Protein AF-A0A1R4GZE6-F1 (afdb_monomer_lite)

Sequence (62 aa):
MLDRIDSRLLPDLLDVLFAKQSPWTLIATSHEPEVINRCKRHGKIVNGVFVENTAAILDSQL

pLDDT: mean 83.53, std 16.15, range [37.94, 93.06]

Structure (mmCIF, N/CA/C/O backbone):
data_AF-A0A1R4GZE6-F1
#
_entry.id   AF-A0A1R4GZE6-F1
#
loop_
_atom_site.group_PDB
_atom_site.id
_atom_site.type_symbol
_atom_site.label_atom_id
_atom_site.label_alt_id
_atom_site.label_comp_id
_atom_site.label_asym_id
_atom_site.label_entity_id
_atom_site.label_seq_id
_atom_site.pdbx_PDB_ins_code
_atom_site.Cartn_x
_atom_site.Cartn_y
_atom_site.Cartn_z
_atom_site.occupancy
_atom_site.B_iso_or_equiv
_atom_site.auth_seq_id
_atom_site.auth_comp_id
_atom_site.auth_asym_id
_atom_site.auth_atom_id
_atom_site.pdbx_PDB_model_num
ATOM 1 N N . MET A 1 1 ? 5.861 -6.340 -1.697 1.00 77.81 1 MET A N 1
ATOM 2 C CA . MET A 1 1 ? 5.176 -6.631 -2.968 1.00 77.81 1 MET A CA 1
ATOM 3 C C . MET A 1 1 ? 3.856 -7.310 -2.645 1.00 77.81 1 MET A C 1
ATOM 5 O O . MET A 1 1 ? 3.899 -8.412 -2.110 1.00 77.81 1 MET A O 1
ATOM 9 N N . LEU A 1 2 ? 2.723 -6.639 -2.876 1.00 86.94 2 LEU A N 1
ATOM 10 C CA . LEU A 1 2 ? 1.381 -7.179 -2.576 1.00 86.94 2 LEU A CA 1
ATOM 11 C C . LEU A 1 2 ? 0.696 -7.845 -3.789 1.00 86.94 2 LEU A C 1
ATOM 13 O O . LEU A 1 2 ? -0.335 -8.484 -3.637 1.00 86.94 2 LEU A O 1
ATOM 17 N N . ASP A 1 3 ? 1.324 -7.798 -4.965 1.00 88.38 3 ASP A N 1
ATOM 18 C CA . ASP A 1 3 ? 0.740 -8.222 -6.256 1.00 88.38 3 ASP A CA 1
ATOM 19 C C . ASP A 1 3 ? 0.502 -9.730 -6.417 1.00 88.38 3 ASP A C 1
ATOM 21 O O . ASP A 1 3 ? -0.018 -10.179 -7.430 1.00 88.38 3 ASP A O 1
ATOM 25 N N . ARG A 1 4 ? 0.957 -10.547 -5.464 1.00 88.62 4 ARG A N 1
ATOM 26 C CA . ARG A 1 4 ? 0.842 -12.016 -5.533 1.00 88.62 4 ARG A CA 1
ATOM 27 C C . ARG A 1 4 ? -0.184 -12.586 -4.564 1.00 88.62 4 ARG A C 1
ATOM 29 O O . ARG A 1 4 ? -0.273 -13.803 -4.417 1.00 88.62 4 ARG A O 1
ATOM 36 N N . ILE A 1 5 ? -0.908 -11.720 -3.867 1.00 88.12 5 ILE A N 1
ATOM 37 C CA . ILE A 1 5 ? -1.982 -12.130 -2.971 1.00 88.12 5 ILE A CA 1
ATOM 38 C C . ILE A 1 5 ? -3.211 -12.460 -3.818 1.00 88.12 5 ILE A C 1
ATOM 40 O O . ILE A 1 5 ? -3.504 -11.772 -4.792 1.00 88.12 5 ILE A O 1
ATOM 44 N N . ASP A 1 6 ? -3.918 -13.530 -3.454 1.00 90.00 6 ASP A N 1
ATOM 45 C CA . ASP A 1 6 ? -5.178 -13.889 -4.103 1.00 90.00 6 ASP A CA 1
ATOM 46 C C . ASP A 1 6 ? -6.147 -12.700 -4.039 1.00 90.00 6 ASP A C 1
ATOM 48 O O . ASP A 1 6 ? -6.446 -12.190 -2.958 1.00 90.00 6 ASP A O 1
ATOM 52 N N . SER A 1 7 ? -6.649 -12.279 -5.201 1.00 87.00 7 SER A N 1
ATOM 53 C CA . SER A 1 7 ? -7.580 -11.151 -5.336 1.00 87.00 7 SER A CA 1
ATOM 54 C C . SER A 1 7 ? -8.812 -11.240 -4.428 1.00 87.00 7 SER A C 1
ATOM 56 O O . SER A 1 7 ? -9.351 -10.214 -4.033 1.00 87.00 7 SER A O 1
ATOM 58 N N . ARG A 1 8 ? -9.243 -12.449 -4.045 1.00 91.12 8 ARG A N 1
ATOM 59 C CA . ARG A 1 8 ? -10.388 -12.663 -3.148 1.00 91.12 8 ARG A CA 1
ATOM 60 C C . ARG A 1 8 ? -10.069 -12.350 -1.688 1.00 91.12 8 ARG A C 1
ATOM 62 O O . ARG A 1 8 ? -10.985 -12.099 -0.921 1.00 91.12 8 ARG A O 1
ATOM 69 N N . LEU A 1 9 ? -8.793 -12.403 -1.308 1.00 91.12 9 LEU A N 1
ATOM 70 C CA . LEU A 1 9 ? -8.310 -12.146 0.054 1.00 91.12 9 LEU A CA 1
ATOM 71 C C . LEU A 1 9 ? -7.713 -10.745 0.209 1.00 91.12 9 LEU A C 1
ATOM 73 O O . LEU A 1 9 ? -7.531 -10.270 1.329 1.00 91.12 9 LEU A O 1
ATOM 77 N N . LEU A 1 10 ? -7.369 -10.100 -0.908 1.00 89.94 10 LEU A N 1
ATOM 78 C CA . LEU A 1 10 ? -6.724 -8.796 -0.914 1.00 89.94 10 LEU A CA 1
ATOM 79 C C . LEU A 1 10 ? -7.543 -7.720 -0.170 1.00 89.94 10 LEU A C 1
ATOM 81 O O . LEU A 1 10 ? -6.934 -7.035 0.650 1.00 89.94 10 LEU A O 1
ATOM 85 N N . PRO A 1 11 ? -8.876 -7.591 -0.344 1.00 90.38 11 PRO A N 1
ATOM 86 C CA . PRO A 1 11 ? -9.648 -6.554 0.346 1.00 90.38 11 PRO A CA 1
ATOM 87 C C . PRO A 1 11 ? -9.585 -6.673 1.874 1.00 90.38 11 PRO A C 1
ATOM 89 O O . PRO A 1 11 ? -9.221 -5.709 2.551 1.00 90.38 11 PRO A O 1
ATOM 92 N N . ASP A 1 12 ? -9.837 -7.871 2.410 1.00 93.00 12 ASP A N 1
ATOM 93 C CA . ASP A 1 12 ? -9.829 -8.131 3.856 1.00 93.00 12 ASP A CA 1
ATOM 94 C C . ASP A 1 12 ? -8.436 -7.902 4.458 1.00 93.00 12 ASP A C 1
ATOM 96 O O . ASP A 1 12 ? -8.279 -7.330 5.540 1.00 93.00 12 ASP A O 1
ATOM 100 N N . LEU A 1 13 ? -7.389 -8.306 3.734 1.00 91.94 13 LEU A N 1
ATOM 101 C CA . LEU A 1 13 ? -6.014 -8.063 4.149 1.00 91.94 13 LEU A CA 1
ATOM 102 C C . LEU A 1 13 ? -5.684 -6.564 4.156 1.00 91.94 13 LEU A C 1
ATOM 104 O O . LEU A 1 13 ? -5.040 -6.080 5.091 1.00 91.94 13 LEU A O 1
ATOM 108 N N . LEU A 1 14 ? -6.117 -5.818 3.137 1.00 91.56 14 LEU A N 1
ATOM 109 C CA . LEU A 1 14 ? -5.928 -4.371 3.087 1.00 91.56 14 LEU A CA 1
ATOM 110 C C . LEU A 1 14 ? -6.676 -3.674 4.231 1.00 91.56 14 LEU A C 1
ATOM 112 O O . LEU A 1 14 ? -6.153 -2.710 4.783 1.00 91.56 14 LEU A O 1
ATOM 116 N N . ASP A 1 15 ? -7.851 -4.145 4.641 1.00 92.88 15 ASP A N 1
ATOM 117 C CA . ASP A 1 15 ? -8.572 -3.567 5.783 1.00 92.88 15 ASP A CA 1
ATOM 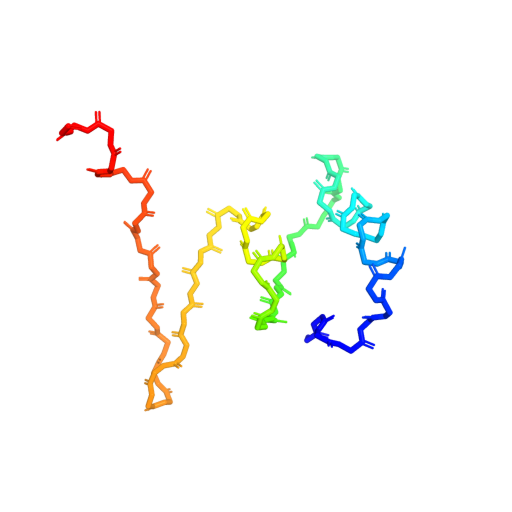118 C C . ASP A 1 15 ? -7.761 -3.666 7.084 1.00 92.88 15 ASP A C 1
ATOM 120 O O . ASP A 1 15 ? -7.655 -2.691 7.833 1.00 92.88 15 ASP A O 1
ATOM 124 N N . VAL A 1 16 ? -7.110 -4.808 7.320 1.00 92.62 16 VAL A N 1
ATOM 125 C CA . VAL A 1 16 ? -6.249 -5.009 8.496 1.00 92.62 16 VAL A CA 1
ATOM 126 C C . VAL A 1 16 ? -4.973 -4.171 8.401 1.00 92.62 16 VAL A C 1
ATOM 128 O O . VAL A 1 16 ? -4.598 -3.487 9.356 1.00 92.62 16 VAL A O 1
ATOM 131 N N . LEU A 1 17 ? -4.303 -4.187 7.245 1.00 91.56 17 LEU A N 1
ATOM 132 C CA . LEU A 1 17 ? -3.035 -3.479 7.052 1.00 91.56 17 LEU A CA 1
ATOM 133 C C . LEU A 1 17 ? -3.186 -1.956 7.187 1.00 91.56 17 LEU A C 1
ATOM 135 O O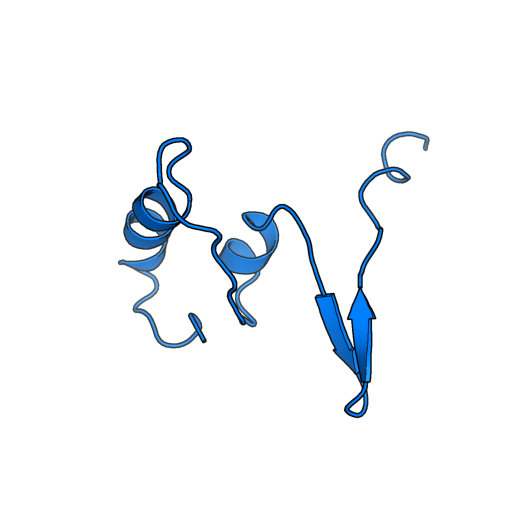 . LEU A 1 17 ? -2.291 -1.301 7.728 1.00 91.56 17 LEU A O 1
ATOM 139 N N . PHE A 1 18 ? -4.315 -1.405 6.733 1.00 91.75 18 PHE A N 1
ATOM 140 C CA . PHE A 1 18 ? -4.619 0.029 6.751 1.00 91.75 18 PHE A CA 1
ATOM 141 C C . PHE A 1 18 ? -5.469 0.469 7.953 1.00 91.75 18 PHE A C 1
ATOM 143 O O . PHE A 1 18 ? -5.908 1.624 8.005 1.00 91.75 18 PHE A O 1
ATOM 150 N N . ALA A 1 19 ? -5.695 -0.410 8.935 1.00 91.94 19 ALA A N 1
ATOM 151 C CA . ALA A 1 19 ? -6.454 -0.070 10.130 1.00 91.94 19 ALA A CA 1
ATOM 152 C C . ALA A 1 19 ? -5.864 1.174 10.828 1.00 91.94 19 ALA A C 1
ATOM 154 O O . ALA A 1 19 ? -4.665 1.261 11.095 1.00 91.94 19 ALA A O 1
ATOM 155 N N . LYS A 1 20 ? -6.719 2.159 11.147 1.00 83.50 20 LYS A N 1
ATOM 156 C CA . LYS A 1 20 ? -6.304 3.475 11.690 1.00 83.50 20 LYS A CA 1
ATOM 157 C C . LYS A 1 20 ? -5.475 3.393 12.975 1.00 83.50 20 LYS A C 1
ATOM 159 O O . LYS A 1 20 ? -4.711 4.306 13.262 1.00 83.50 20 LYS A O 1
ATOM 164 N N . GLN A 1 21 ? -5.678 2.334 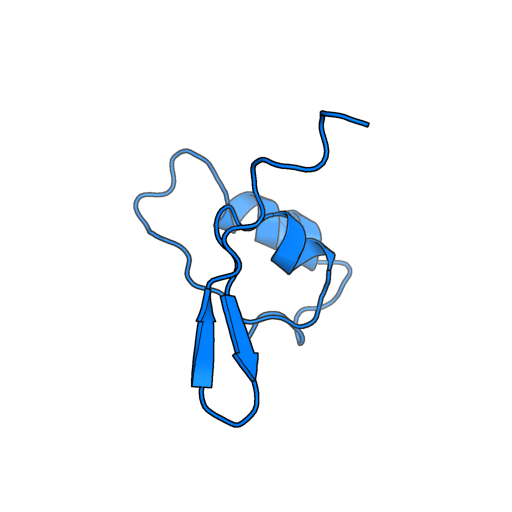13.745 1.00 86.12 21 GLN A N 1
ATOM 165 C CA . GLN A 1 21 ? -5.083 2.105 15.061 1.00 86.12 21 GLN A CA 1
ATOM 166 C C . GLN A 1 21 ? -3.896 1.136 15.024 1.00 86.12 21 GLN A C 1
ATOM 168 O O . GLN A 1 21 ? -3.448 0.657 16.062 1.00 86.12 21 GLN A O 1
ATOM 173 N N . SER A 1 22 ? -3.382 0.846 13.830 1.00 87.38 22 SER A N 1
ATOM 174 C CA . SER A 1 22 ? -2.179 0.048 13.669 1.00 87.38 22 SER A CA 1
ATOM 175 C C . SER A 1 22 ? -0.950 0.809 14.184 1.00 87.38 22 SER A C 1
ATOM 177 O O . SER A 1 22 ? -0.717 1.941 13.758 1.00 87.38 22 SER A O 1
ATOM 179 N N . PRO A 1 23 ? -0.119 0.212 15.058 1.00 91.94 23 PRO A N 1
ATOM 180 C CA . PRO A 1 23 ? 1.058 0.867 15.635 1.00 91.94 23 PRO A CA 1
ATOM 181 C C . PRO A 1 23 ? 2.254 0.930 14.664 1.00 91.94 23 PRO A C 1
ATOM 183 O O . PRO A 1 23 ? 3.396 1.075 15.096 1.00 91.94 23 PRO A O 1
ATOM 186 N N . TRP A 1 24 ? 2.021 0.784 13.357 1.00 91.38 24 TRP A N 1
ATOM 187 C CA . TRP A 1 24 ? 3.060 0.691 12.334 1.00 91.38 24 TRP A CA 1
ATOM 188 C C . TRP A 1 24 ? 2.831 1.651 11.169 1.00 91.38 24 TRP A C 1
ATOM 190 O O . TRP A 1 24 ? 1.707 2.018 10.830 1.00 91.38 24 TRP A O 1
ATOM 200 N N . THR A 1 25 ? 3.932 1.989 10.500 1.00 91.19 25 THR A N 1
ATOM 201 C CA . THR A 1 25 ? 3.922 2.665 9.202 1.00 91.19 25 THR A CA 1
ATOM 202 C C . THR A 1 25 ? 4.010 1.616 8.102 1.00 91.19 25 THR A C 1
ATOM 204 O O . THR A 1 25 ? 5.002 0.894 8.009 1.00 91.19 25 THR A O 1
ATOM 207 N N . LEU A 1 26 ? 2.986 1.536 7.254 1.00 91.62 26 LEU A N 1
ATOM 208 C CA . LEU A 1 26 ? 2.973 0.614 6.124 1.00 91.62 26 LEU A CA 1
ATOM 209 C C . LEU A 1 26 ? 3.738 1.207 4.934 1.00 91.62 26 LEU A C 1
ATOM 211 O O . LEU A 1 26 ? 3.384 2.272 4.429 1.00 91.62 26 LEU A O 1
ATOM 215 N N . ILE A 1 27 ? 4.753 0.484 4.462 1.00 91.25 27 ILE A N 1
ATOM 216 C CA . ILE A 1 27 ? 5.431 0.745 3.189 1.00 91.25 27 ILE A CA 1
ATOM 217 C C . ILE A 1 27 ? 5.160 -0.456 2.289 1.00 91.25 27 ILE A C 1
ATOM 219 O O . ILE A 1 27 ? 5.538 -1.581 2.615 1.00 91.25 27 ILE A O 1
ATOM 223 N N . ALA A 1 28 ? 4.495 -0.221 1.163 1.00 91.31 28 ALA A N 1
ATOM 224 C CA . ALA A 1 28 ? 4.116 -1.269 0.229 1.00 91.31 28 ALA A CA 1
ATOM 225 C C . ALA A 1 28 ? 4.549 -0.920 -1.195 1.00 91.31 28 ALA A C 1
ATOM 227 O O . ALA A 1 28 ? 4.564 0.240 -1.600 1.00 91.31 28 ALA A O 1
ATOM 228 N N . THR A 1 29 ? 4.874 -1.959 -1.959 1.00 91.50 29 THR A N 1
ATOM 229 C CA . THR A 1 29 ? 5.069 -1.895 -3.407 1.00 91.50 29 THR A CA 1
ATOM 230 C C . THR A 1 29 ? 4.013 -2.759 -4.069 1.00 91.50 29 THR A C 1
ATOM 232 O O . THR A 1 29 ? 3.774 -3.892 -3.627 1.00 91.50 29 THR A O 1
ATOM 235 N N . SER A 1 30 ? 3.357 -2.207 -5.084 1.00 91.75 30 SER A N 1
ATOM 236 C CA . SER A 1 30 ? 2.309 -2.899 -5.817 1.00 91.75 30 SER A CA 1
ATOM 237 C C . SER A 1 30 ? 2.086 -2.265 -7.188 1.00 91.75 30 SER A C 1
ATOM 239 O O . SER A 1 30 ? 2.286 -1.061 -7.352 1.00 91.75 30 SER A O 1
ATOM 241 N N . HIS A 1 31 ? 1.679 -3.087 -8.148 1.00 90.12 31 HIS A N 1
ATOM 242 C CA . HIS A 1 31 ? 1.106 -2.699 -9.431 1.00 90.12 31 HIS A CA 1
ATOM 243 C C . HIS A 1 31 ? -0.429 -2.650 -9.390 1.00 90.12 31 HIS A C 1
ATOM 245 O O . HIS A 1 31 ? -1.029 -2.052 -10.280 1.00 90.12 31 HIS A O 1
ATOM 251 N N . GLU A 1 32 ? -1.055 -3.235 -8.365 1.00 89.62 32 GLU A N 1
ATOM 252 C CA . GLU A 1 32 ? -2.509 -3.264 -8.214 1.00 89.62 32 GLU A CA 1
ATOM 253 C C . GLU A 1 32 ? -3.061 -1.873 -7.856 1.00 89.62 32 GLU A C 1
ATOM 255 O O . GLU A 1 32 ? -2.697 -1.313 -6.810 1.00 89.62 32 GLU A O 1
ATOM 260 N N . PRO A 1 33 ? -3.971 -1.301 -8.670 1.00 88.50 33 PRO A N 1
ATOM 261 C CA . PRO A 1 33 ? -4.534 0.022 -8.412 1.00 88.50 33 PRO A CA 1
ATOM 262 C C . PRO A 1 33 ? -5.228 0.131 -7.054 1.00 88.50 33 PRO A C 1
ATOM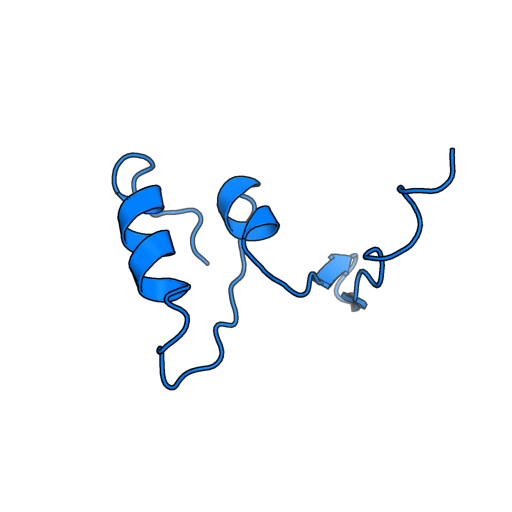 264 O O . PRO A 1 33 ? -5.141 1.171 -6.411 1.00 88.50 33 PRO A O 1
ATOM 267 N N . GLU A 1 34 ? -5.881 -0.933 -6.582 1.00 88.31 34 GLU A N 1
ATOM 268 C CA . GLU A 1 34 ? -6.578 -0.940 -5.290 1.00 88.31 34 GLU A CA 1
ATOM 269 C C . GLU A 1 34 ? -5.619 -0.708 -4.112 1.00 88.31 34 GLU A C 1
ATOM 271 O O . GLU A 1 34 ? -5.895 0.096 -3.218 1.00 88.31 34 GLU A O 1
ATOM 276 N N . VAL A 1 35 ? -4.450 -1.354 -4.147 1.00 90.75 35 VAL A N 1
ATOM 277 C CA . VAL A 1 35 ? -3.403 -1.188 -3.133 1.00 90.75 35 VAL A CA 1
ATOM 278 C C . VAL A 1 35 ? -2.826 0.221 -3.196 1.00 90.75 35 VAL A C 1
ATOM 280 O O . VAL A 1 35 ? -2.685 0.882 -2.166 1.00 90.75 35 VAL A O 1
ATOM 283 N N . ILE A 1 36 ? -2.506 0.692 -4.406 1.00 91.69 36 ILE A N 1
ATOM 284 C CA . ILE A 1 36 ? -1.952 2.032 -4.624 1.00 91.69 36 ILE A CA 1
ATOM 285 C C . ILE A 1 36 ? -2.935 3.083 -4.099 1.00 91.69 36 ILE A C 1
ATOM 287 O O . ILE A 1 36 ? -2.544 3.936 -3.307 1.00 91.69 36 ILE A O 1
ATOM 291 N N . ASN A 1 37 ? -4.216 2.992 -4.453 1.00 90.12 37 ASN A N 1
ATOM 292 C CA . ASN A 1 37 ? -5.232 3.983 -4.099 1.00 90.12 37 ASN A CA 1
ATOM 293 C C . ASN A 1 37 ? -5.503 4.076 -2.589 1.00 90.12 37 ASN A C 1
ATOM 295 O O . ASN A 1 37 ? -5.885 5.142 -2.110 1.00 90.12 37 ASN A O 1
ATOM 299 N N . ARG A 1 38 ? -5.282 3.003 -1.816 1.00 90.62 38 ARG A N 1
ATOM 300 C CA . ARG A 1 38 ? -5.402 3.045 -0.346 1.00 90.62 38 ARG A CA 1
ATOM 301 C C . ARG A 1 38 ? -4.206 3.706 0.349 1.00 90.62 38 ARG A C 1
ATOM 3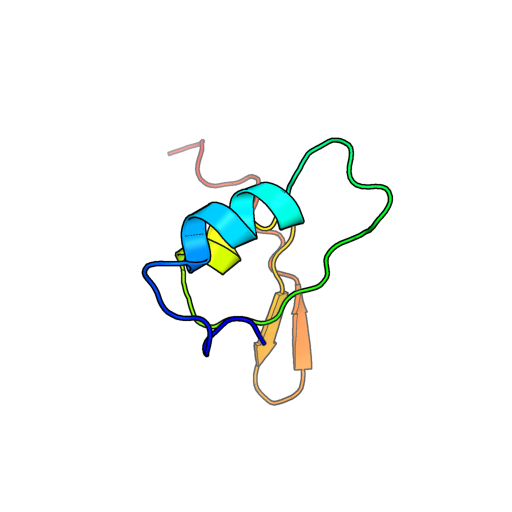03 O O . ARG A 1 38 ? -4.331 4.154 1.492 1.00 90.62 38 ARG A O 1
ATOM 310 N N . CYS A 1 39 ? -3.050 3.794 -0.308 1.00 90.69 39 CYS A N 1
ATOM 311 C CA . CYS A 1 39 ? -1.876 4.474 0.237 1.00 90.69 39 CYS A CA 1
ATOM 312 C C . CYS A 1 39 ? -2.069 5.995 0.278 1.00 90.69 39 CYS A C 1
ATOM 314 O O . CYS A 1 39 ? -2.512 6.610 -0.683 1.00 90.69 39 CYS A O 1
ATOM 316 N N . LYS A 1 40 ? -1.674 6.622 1.394 1.00 89.12 40 LYS A N 1
ATOM 317 C CA . LYS A 1 40 ? -1.747 8.087 1.575 1.00 89.12 40 LYS A CA 1
ATOM 318 C C . LYS A 1 40 ? -0.661 8.851 0.817 1.00 89.12 40 LYS A C 1
ATOM 320 O O . LYS A 1 40 ? -0.812 10.038 0.560 1.00 89.12 40 LYS A O 1
ATOM 325 N N . ARG A 1 41 ? 0.469 8.193 0.558 1.00 89.94 41 ARG A N 1
ATOM 326 C CA . ARG A 1 41 ? 1.615 8.737 -0.173 1.00 89.94 41 ARG A CA 1
ATOM 327 C C . ARG A 1 41 ? 1.973 7.765 -1.276 1.00 89.94 41 ARG A C 1
ATOM 329 O O . ARG A 1 41 ? 1.993 6.554 -1.047 1.00 89.94 41 ARG A O 1
ATOM 336 N N . HIS A 1 42 ? 2.289 8.305 -2.444 1.00 91.62 42 HIS A N 1
ATOM 337 C CA . HIS A 1 42 ? 2.649 7.522 -3.614 1.00 91.62 42 HIS A CA 1
ATOM 338 C C . HIS A 1 42 ? 4.043 7.899 -4.082 1.00 91.62 42 HIS A C 1
ATOM 340 O O . HIS A 1 42 ? 4.409 9.069 -4.136 1.00 91.62 42 HIS A O 1
ATOM 346 N N . GLY A 1 43 ? 4.810 6.891 -4.469 1.00 91.25 43 GLY A N 1
ATOM 347 C CA . GLY A 1 43 ? 6.083 7.067 -5.145 1.00 91.25 43 GLY A CA 1
ATOM 348 C C . GLY A 1 43 ? 6.206 6.048 -6.262 1.00 91.25 43 GLY A C 1
ATOM 349 O O . GLY A 1 43 ? 5.602 4.975 -6.208 1.00 91.25 43 GLY A O 1
ATOM 350 N N . LYS A 1 44 ? 6.966 6.395 -7.292 1.00 92.44 44 LYS A N 1
ATOM 351 C CA . LYS A 1 44 ? 7.246 5.521 -8.429 1.00 92.44 44 LYS A CA 1
ATOM 352 C C . LYS A 1 44 ? 8.746 5.450 -8.640 1.00 92.44 44 LYS A C 1
ATOM 354 O O . LYS A 1 44 ? 9.449 6.436 -8.453 1.00 92.44 44 LYS A O 1
ATOM 359 N N . ILE A 1 45 ? 9.231 4.283 -9.042 1.00 90.88 45 ILE A N 1
ATOM 360 C CA . ILE A 1 45 ? 10.608 4.132 -9.505 1.00 90.88 45 ILE A CA 1
ATOM 361 C C . ILE A 1 45 ? 10.574 4.209 -11.027 1.00 90.88 45 ILE A C 1
ATOM 363 O O . ILE A 1 45 ? 9.951 3.371 -11.675 1.00 90.88 45 ILE A O 1
ATOM 367 N N . VAL A 1 46 ? 11.227 5.222 -11.591 1.00 91.19 46 VAL A N 1
ATOM 368 C CA . VAL A 1 46 ? 11.340 5.438 -13.037 1.00 91.19 46 VAL A CA 1
ATOM 369 C C . VAL A 1 46 ? 12.821 5.454 -13.381 1.00 91.19 46 VAL A C 1
ATOM 371 O O . VAL A 1 46 ? 13.575 6.250 -12.830 1.00 91.19 46 VAL A O 1
ATOM 374 N N . ASN A 1 47 ? 13.256 4.549 -14.261 1.00 93.06 47 ASN A N 1
ATOM 375 C CA . ASN A 1 47 ? 14.663 4.417 -14.669 1.00 93.06 47 ASN A CA 1
ATOM 376 C C . ASN A 1 47 ? 15.643 4.298 -13.481 1.00 93.06 47 ASN A C 1
ATOM 378 O O . ASN A 1 47 ? 16.714 4.896 -13.483 1.00 93.06 47 ASN A O 1
ATOM 382 N N . GLY A 1 48 ? 15.259 3.549 -12.440 1.00 92.69 48 GLY A N 1
ATOM 383 C CA . GLY A 1 48 ? 16.074 3.351 -11.234 1.00 92.69 48 GLY A CA 1
ATOM 384 C C . GLY A 1 48 ? 16.063 4.520 -10.243 1.00 92.69 48 GLY A C 1
ATOM 385 O O . GLY A 1 48 ? 16.690 4.420 -9.192 1.00 92.69 48 GLY A O 1
ATOM 386 N N . VAL A 1 49 ? 15.328 5.597 -10.531 1.00 93.00 49 VAL A N 1
ATOM 387 C CA . VAL A 1 49 ? 15.212 6.775 -9.663 1.00 93.00 49 VAL A CA 1
ATOM 388 C C . VAL A 1 49 ? 13.843 6.798 -8.994 1.00 93.00 49 VAL A C 1
ATOM 390 O O . VAL A 1 49 ? 12.817 6.627 -9.653 1.00 93.00 49 VAL A O 1
ATOM 393 N N . PHE A 1 50 ? 13.819 7.017 -7.678 1.00 89.69 50 PHE A N 1
ATOM 394 C CA . PHE A 1 50 ? 12.579 7.220 -6.934 1.00 89.69 50 PHE A CA 1
ATOM 395 C C . PHE A 1 50 ? 12.053 8.641 -7.150 1.00 89.69 50 PHE A C 1
ATOM 397 O O . PHE A 1 50 ? 12.757 9.619 -6.905 1.00 89.69 50 PHE A O 1
ATOM 404 N N . VAL A 1 51 ? 10.799 8.738 -7.576 1.00 92.69 51 VAL A N 1
ATOM 405 C CA . VAL A 1 51 ? 10.059 9.985 -7.753 1.00 92.69 51 VAL A CA 1
ATOM 406 C C . VAL A 1 51 ? 8.842 9.929 -6.840 1.00 92.69 51 VAL A C 1
ATOM 408 O O . VAL A 1 51 ? 7.981 9.058 -6.995 1.00 92.69 51 VAL A O 1
ATOM 411 N N . GLU A 1 52 ? 8.772 10.841 -5.873 1.00 88.12 52 GLU A N 1
ATOM 412 C CA . GLU A 1 52 ? 7.574 11.005 -5.053 1.00 88.12 52 GLU A CA 1
ATOM 413 C C . GLU A 1 52 ? 6.499 11.735 -5.861 1.00 88.12 52 GLU A C 1
ATOM 415 O O . GLU A 1 52 ? 6.756 12.770 -6.474 1.00 88.12 52 GLU A O 1
ATOM 420 N N . ASN A 1 53 ? 5.291 11.178 -5.877 1.00 77.94 53 ASN A N 1
ATOM 421 C CA . ASN A 1 53 ? 4.176 11.756 -6.603 1.00 77.94 53 ASN A CA 1
ATOM 422 C C . ASN A 1 53 ? 3.421 12.697 -5.654 1.00 77.94 53 ASN A C 1
ATOM 424 O O . ASN A 1 53 ? 2.492 12.286 -4.961 1.00 77.94 53 ASN A O 1
ATOM 428 N N . THR A 1 54 ? 3.822 13.968 -5.606 1.00 60.25 54 THR A N 1
ATOM 429 C CA . THR A 1 54 ? 3.181 15.017 -4.785 1.00 60.25 54 THR A CA 1
ATOM 430 C C . THR A 1 54 ? 1.871 15.524 -5.409 1.00 60.25 54 THR A C 1
ATOM 432 O O . THR A 1 54 ? 1.572 16.715 -5.388 1.00 60.25 54 THR A O 1
ATOM 435 N N . ALA A 1 55 ? 1.078 14.638 -6.009 1.00 52.75 55 ALA A N 1
ATOM 436 C CA . ALA A 1 55 ? -0.213 14.973 -6.601 1.00 52.75 55 ALA A CA 1
ATOM 437 C C . ALA A 1 55 ? -1.328 14.588 -5.622 1.00 52.75 55 ALA A C 1
ATOM 439 O O . ALA A 1 55 ? -1.940 13.533 -5.744 1.00 52.75 55 ALA A O 1
ATOM 440 N N . ALA A 1 56 ? -1.556 15.428 -4.612 1.00 45.97 56 ALA A N 1
ATOM 441 C CA . ALA A 1 56 ? -2.712 15.293 -3.719 1.00 45.97 56 ALA A CA 1
ATOM 442 C C . ALA A 1 56 ? -3.505 16.600 -3.530 1.00 45.97 56 ALA A C 1
ATOM 444 O O . ALA A 1 56 ? -4.442 16.627 -2.739 1.00 45.97 56 ALA A O 1
ATOM 445 N N . ILE A 1 57 ? -3.172 17.682 -4.247 1.00 48.44 57 ILE A N 1
ATOM 446 C CA . ILE A 1 57 ? -3.952 18.932 -4.244 1.00 48.44 57 ILE A CA 1
ATOM 447 C C . ILE A 1 57 ? -3.791 19.610 -5.613 1.00 48.44 57 ILE A C 1
ATOM 449 O O . ILE A 1 57 ? -2.938 20.475 -5.739 1.00 48.44 57 ILE A O 1
ATOM 453 N N . LEU A 1 58 ? -4.528 19.198 -6.652 1.00 43.38 58 LEU A N 1
ATOM 454 C CA . LEU A 1 58 ? -4.722 20.013 -7.874 1.00 43.38 58 LEU A CA 1
ATOM 455 C C . LEU A 1 58 ? -5.897 19.560 -8.769 1.00 43.38 58 LEU A C 1
ATOM 457 O O . LEU A 1 58 ? -6.281 20.322 -9.644 1.00 43.38 58 LEU A O 1
ATOM 461 N N . ASP A 1 59 ? -6.550 18.421 -8.500 1.00 41.44 59 ASP A N 1
ATOM 462 C CA . ASP A 1 59 ? -7.719 17.956 -9.282 1.00 41.44 59 ASP A CA 1
ATOM 463 C C . ASP A 1 59 ? -9.086 18.323 -8.658 1.00 41.44 59 ASP A C 1
ATOM 465 O O . ASP A 1 59 ? -10.094 17.662 -8.893 1.00 41.44 59 ASP A O 1
ATOM 469 N N . SER A 1 60 ? -9.147 19.376 -7.838 1.00 37.94 60 SER A N 1
ATOM 470 C CA . SER A 1 60 ? -10.407 19.917 -7.287 1.00 37.94 60 SER A CA 1
ATOM 471 C C . SER A 1 60 ? -10.656 21.388 -7.643 1.00 37.94 60 SER A C 1
ATOM 473 O O . SER A 1 60 ? -11.445 22.076 -6.993 1.00 37.94 60 SER A O 1
ATOM 475 N N . GLN A 1 61 ? -10.008 21.872 -8.703 1.00 39.72 61 GLN A N 1
ATOM 476 C CA . GLN A 1 61 ? -10.250 23.184 -9.305 1.00 39.72 61 GLN A CA 1
ATOM 477 C C . GLN A 1 61 ? -10.201 23.064 -10.836 1.00 39.72 61 GLN A C 1
ATOM 479 O O . GLN A 1 61 ? -9.288 23.613 -11.439 1.00 39.72 61 GLN A O 1
ATOM 484 N N . LEU A 1 62 ? -11.132 22.330 -11.454 1.00 39.50 62 LEU A N 1
ATOM 485 C CA . LEU A 1 62 ? -11.574 22.511 -12.847 1.00 39.50 62 LEU A CA 1
ATOM 486 C C . LEU A 1 62 ? -12.955 21.871 -13.032 1.00 39.50 62 LEU A C 1
ATOM 488 O O . LEU A 1 62 ? -13.139 20.730 -12.551 1.00 39.50 62 LEU A O 1
#

Secondary structure (DSSP, 8-state):
--TTS-TTTHHHHHHHHT-TT-SS------S-HHHHHH-SS-EEEETTEEEE---SSSTT--

Organism: NCBI:txid360316

Fold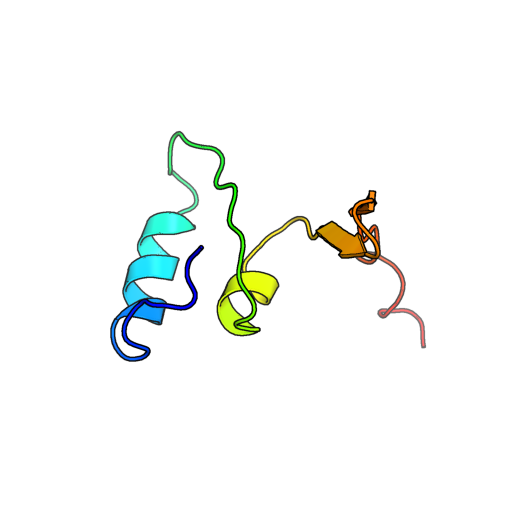seek 3Di:
DCAPDDPVCVVVVLCVVLPPPDPDDDDDDDPDPVNQVSDPWDWDQDPNDIDTDPPPPDVPPD

Radius of gyration: 13.57 Å; chains: 1; bounding box: 28×37×30 Å